Protein AF-A0A3M9XJ03-F1 (afdb_monomer_lite)

Sequence (150 aa):
MRLYFPRIFRISRKAVKRAREDNAPAPQRTTYTLDPSAMTAIRADVFDEIDHLDRNASHSLILRHHWSRSLASSYLEGVEDVMDACNSTELFEVDDSVFTLTERPTRANWPAPMIVYVAEIYDAQNAIGAEHFEVVVGPDGQPEPRELLG

Organism: NCBI:txid369798

Structure (mmCIF, N/CA/C/O backbone):
data_AF-A0A3M9XJ03-F1
#
_entry.id   AF-A0A3M9XJ03-F1
#
loop_
_atom_site.group_PDB
_atom_site.id
_atom_site.type_symbol
_atom_site.label_atom_id
_atom_site.label_alt_id
_atom_site.label_comp_id
_atom_site.la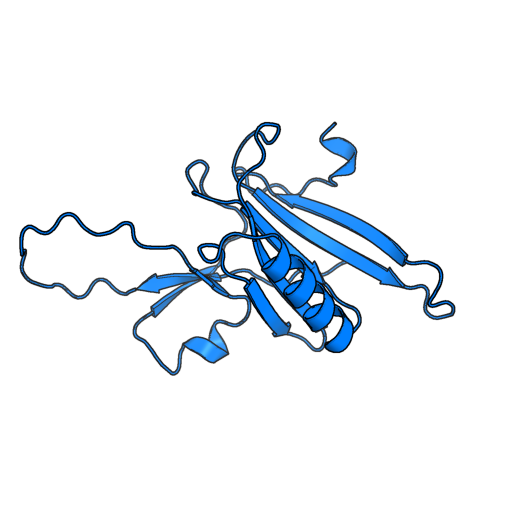bel_asym_id
_atom_site.label_entity_id
_atom_site.label_seq_id
_atom_site.pdbx_PDB_ins_code
_atom_site.Cartn_x
_atom_site.Cartn_y
_atom_site.Cartn_z
_atom_site.occupancy
_atom_site.B_iso_or_equiv
_atom_site.auth_seq_id
_atom_site.auth_comp_id
_atom_site.auth_asym_id
_atom_site.auth_atom_id
_atom_site.pdbx_PDB_model_num
ATOM 1 N N . MET A 1 1 ? -6.695 -11.509 16.890 1.00 48.22 1 MET A N 1
ATOM 2 C CA . MET A 1 1 ? -7.118 -11.100 15.534 1.00 48.22 1 MET A CA 1
ATOM 3 C C . MET A 1 1 ? -5.932 -11.272 14.592 1.00 48.22 1 MET A C 1
ATOM 5 O O . MET A 1 1 ? -4.819 -11.043 15.045 1.00 48.22 1 MET A O 1
ATOM 9 N N . ARG A 1 2 ? -6.116 -11.738 13.351 1.00 54.34 2 ARG A N 1
ATOM 10 C CA . ARG A 1 2 ? -5.033 -11.762 12.350 1.00 54.34 2 ARG A CA 1
ATOM 11 C C . ARG A 1 2 ? -5.233 -10.561 11.434 1.00 54.34 2 ARG A C 1
ATOM 13 O O . ARG A 1 2 ? -6.272 -10.479 10.792 1.00 54.34 2 ARG A O 1
ATOM 20 N N . LEU A 1 3 ? -4.277 -9.640 11.429 1.00 65.19 3 LEU A N 1
ATOM 21 C CA . LEU A 1 3 ? -4.221 -8.566 10.442 1.00 65.19 3 LEU A CA 1
ATOM 22 C C . LEU A 1 3 ? -3.967 -9.188 9.071 1.00 65.19 3 LEU A C 1
ATOM 24 O O . LEU A 1 3 ? -3.023 -9.961 8.910 1.00 65.19 3 LEU A O 1
ATOM 28 N N . TYR A 1 4 ? -4.844 -8.891 8.119 1.00 74.50 4 TYR A N 1
ATOM 29 C CA . TYR A 1 4 ? -4.690 -9.288 6.729 1.00 74.50 4 TYR A CA 1
ATOM 30 C C . TYR A 1 4 ? -4.344 -8.048 5.915 1.00 74.50 4 TYR A C 1
ATOM 32 O O . TYR A 1 4 ? -5.047 -7.041 5.988 1.00 74.50 4 TYR A O 1
ATOM 40 N N . PHE A 1 5 ? -3.259 -8.133 5.153 1.00 83.25 5 PHE A N 1
ATOM 41 C CA . PHE A 1 5 ? -2.903 -7.127 4.166 1.00 83.25 5 PHE A CA 1
ATOM 42 C C . PHE A 1 5 ? -3.086 -7.729 2.774 1.00 83.25 5 PHE A C 1
ATOM 44 O O . PHE A 1 5 ? -2.678 -8.877 2.561 1.00 83.25 5 PHE A O 1
ATOM 51 N N . PRO A 1 6 ? -3.725 -7.002 1.842 1.00 90.25 6 PRO A N 1
ATOM 52 C CA . PRO A 1 6 ? -3.963 -7.515 0.509 1.00 90.25 6 PRO A CA 1
ATOM 53 C C . PRO A 1 6 ? -2.644 -7.622 -0.254 1.00 90.25 6 PRO A C 1
ATOM 55 O O . PRO A 1 6 ? -1.647 -6.968 0.061 1.00 90.25 6 PRO A O 1
ATOM 58 N N . ARG A 1 7 ? -2.662 -8.461 -1.287 1.00 92.00 7 ARG A N 1
ATOM 59 C CA . ARG A 1 7 ? -1.533 -8.625 -2.201 1.00 92.00 7 ARG A CA 1
ATOM 60 C C . ARG A 1 7 ? -1.317 -7.340 -2.991 1.00 92.00 7 ARG A C 1
ATOM 62 O O . ARG A 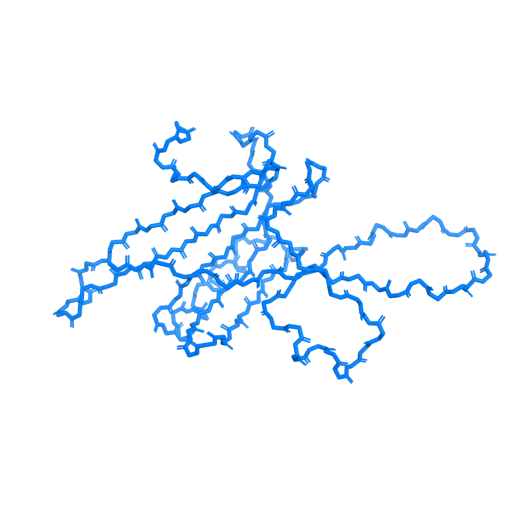1 7 ? -2.280 -6.700 -3.411 1.00 92.00 7 ARG A O 1
ATOM 69 N N . ILE A 1 8 ? -0.055 -6.995 -3.221 1.00 93.94 8 ILE A N 1
ATOM 70 C CA . ILE A 1 8 ? 0.329 -5.855 -4.051 1.00 93.94 8 ILE A CA 1
ATOM 71 C C . ILE A 1 8 ? 0.803 -6.392 -5.396 1.00 93.94 8 ILE A C 1
ATOM 73 O O . ILE A 1 8 ? 1.572 -7.349 -5.464 1.00 93.94 8 ILE A O 1
ATOM 77 N N . PHE A 1 9 ? 0.367 -5.752 -6.473 1.00 92.56 9 PHE A N 1
ATOM 78 C CA . PHE A 1 9 ? 0.766 -6.095 -7.827 1.00 92.56 9 PHE A CA 1
ATOM 79 C C . PHE A 1 9 ? 1.509 -4.931 -8.457 1.00 92.56 9 PHE A C 1
ATOM 81 O O . PHE A 1 9 ? 1.005 -3.810 -8.513 1.00 92.56 9 PHE A O 1
ATOM 88 N N . ARG A 1 10 ? 2.699 -5.204 -8.983 1.00 91.12 10 ARG A N 1
ATOM 89 C CA . ARG A 1 10 ? 3.431 -4.283 -9.844 1.00 91.12 10 ARG A CA 1
ATOM 90 C C . ARG A 1 10 ? 2.886 -4.372 -11.263 1.00 91.12 10 ARG A C 1
ATOM 92 O O . ARG A 1 10 ? 2.789 -5.457 -11.835 1.00 91.12 10 ARG A O 1
ATOM 99 N N . ILE A 1 11 ? 2.605 -3.219 -11.852 1.00 87.06 11 ILE A N 1
ATOM 100 C CA . ILE A 1 11 ? 2.085 -3.089 -13.209 1.00 87.06 11 ILE A CA 1
ATOM 101 C C . ILE A 1 11 ? 3.245 -2.788 -14.152 1.00 87.06 11 ILE A C 1
ATOM 103 O O . ILE A 1 11 ? 3.948 -1.787 -14.004 1.00 87.06 11 ILE A O 1
ATOM 107 N N . SER A 1 12 ? 3.415 -3.641 -15.155 1.00 81.06 12 SER A N 1
ATOM 108 C CA . SER A 1 12 ? 4.408 -3.478 -16.216 1.00 81.06 12 SER A CA 1
ATOM 109 C C . SER A 1 12 ? 3.724 -3.525 -17.577 1.00 81.06 12 SER A C 1
ATOM 111 O O . SER A 1 12 ? 2.843 -4.347 -17.809 1.00 81.06 12 SER A O 1
ATOM 113 N N . ARG A 1 13 ? 4.135 -2.692 -18.537 1.00 72.38 13 ARG A N 1
ATOM 114 C CA . ARG A 1 13 ? 3.608 -2.805 -19.909 1.00 72.38 13 ARG A CA 1
ATOM 115 C C . ARG A 1 13 ? 4.243 -3.996 -20.619 1.00 72.38 13 ARG A C 1
ATOM 117 O O . ARG A 1 13 ? 5.466 -4.143 -20.580 1.00 72.38 13 ARG A O 1
ATOM 124 N N . LYS A 1 14 ? 3.463 -4.788 -21.370 1.00 66.25 14 LYS A N 1
ATOM 125 C CA . LYS A 1 14 ? 4.060 -5.737 -22.324 1.00 66.25 14 LYS A CA 1
ATOM 126 C C . LYS A 1 14 ? 4.928 -4.967 -23.313 1.00 66.25 14 LYS A C 1
ATOM 128 O O . LYS A 1 14 ? 4.452 -4.062 -24.000 1.00 66.25 14 LYS A O 1
ATOM 133 N N . ALA A 1 15 ? 6.197 -5.356 -23.413 1.00 57.72 15 ALA A N 1
ATOM 134 C CA . ALA A 1 15 ? 7.090 -4.844 -24.437 1.00 57.72 15 ALA A CA 1
ATOM 135 C C . ALA A 1 15 ? 6.542 -5.235 -25.817 1.00 57.72 15 ALA A C 1
ATOM 137 O O . ALA A 1 15 ? 6.703 -6.363 -26.285 1.00 57.72 15 ALA A O 1
ATOM 138 N N . VAL A 1 16 ? 5.876 -4.297 -26.487 1.00 55.31 16 VAL A N 1
ATOM 139 C CA . VAL A 1 16 ? 5.621 -4.418 -27.919 1.00 55.31 16 VAL A CA 1
ATOM 140 C C . VAL A 1 16 ? 6.980 -4.252 -28.590 1.00 55.31 16 VAL A C 1
ATOM 142 O O . VAL A 1 16 ? 7.640 -3.239 -28.363 1.00 55.31 16 VAL A O 1
ATOM 145 N N . LYS A 1 17 ? 7.418 -5.231 -29.395 1.00 48.44 17 LYS A N 1
ATOM 146 C CA . LYS A 1 17 ? 8.587 -5.086 -30.280 1.00 48.44 17 LYS A CA 1
ATOM 147 C C . LYS A 1 17 ? 8.339 -3.899 -31.221 1.00 48.44 17 LYS A C 1
ATOM 149 O O . LYS A 1 17 ? 7.825 -4.076 -32.321 1.00 48.44 17 LYS A O 1
ATOM 154 N N . ARG A 1 18 ? 8.659 -2.682 -30.791 1.00 51.47 18 ARG A N 1
ATOM 155 C CA . ARG A 1 18 ? 8.785 -1.527 -31.676 1.00 51.47 18 ARG A CA 1
ATOM 156 C C . ARG A 1 18 ? 10.216 -1.501 -32.191 1.00 51.47 18 ARG A C 1
ATOM 158 O O . ARG A 1 18 ? 11.159 -1.727 -31.433 1.00 51.47 18 ARG A O 1
ATOM 165 N N . ALA A 1 19 ? 10.349 -1.293 -33.498 1.00 49.66 19 ALA A N 1
ATOM 166 C CA . ALA A 1 19 ? 11.632 -1.039 -34.131 1.00 49.66 19 ALA A CA 1
ATOM 167 C C . ALA A 1 19 ? 12.323 0.132 -33.414 1.00 49.66 19 ALA A C 1
ATOM 169 O O . ALA A 1 19 ? 11.658 1.091 -33.025 1.00 49.66 19 ALA A O 1
ATOM 170 N N . ARG A 1 20 ? 13.636 -0.008 -33.191 1.00 50.41 20 ARG A N 1
ATOM 171 C CA . ARG A 1 20 ? 14.491 0.986 -32.533 1.00 50.41 20 ARG A CA 1
ATOM 172 C C . ARG A 1 20 ? 14.304 2.360 -33.179 1.00 50.41 20 ARG A C 1
ATOM 174 O O . ARG A 1 20 ? 14.700 2.545 -34.323 1.00 50.41 20 ARG A O 1
ATOM 181 N N . GLU A 1 21 ? 13.796 3.309 -32.407 1.00 47.69 21 GLU A N 1
ATOM 182 C CA . GLU A 1 21 ? 14.133 4.721 -32.560 1.00 47.69 21 GLU A CA 1
ATOM 183 C C . GLU A 1 21 ? 14.905 5.135 -31.304 1.00 47.69 21 GLU A C 1
ATOM 185 O O . GLU A 1 21 ? 14.480 4.829 -30.187 1.00 47.69 21 GLU A O 1
ATOM 190 N N . ASP A 1 22 ? 16.064 5.765 -31.516 1.00 48.53 22 ASP A N 1
ATOM 191 C CA . ASP A 1 22 ? 17.039 6.235 -30.520 1.00 48.53 22 ASP A CA 1
ATOM 192 C C . ASP A 1 22 ? 16.487 7.389 -29.665 1.00 48.53 22 ASP A C 1
ATOM 194 O O . ASP A 1 22 ? 17.002 8.504 -29.662 1.00 48.53 22 ASP A O 1
ATOM 198 N N . ASN A 1 23 ? 15.431 7.131 -28.902 1.00 49.75 23 ASN A N 1
ATOM 199 C CA . ASN A 1 23 ? 15.080 7.963 -27.763 1.00 49.75 23 ASN A CA 1
ATOM 200 C C . ASN A 1 23 ? 15.429 7.178 -26.505 1.00 49.75 23 ASN A C 1
ATOM 202 O O . ASN A 1 23 ? 14.921 6.072 -26.302 1.00 49.75 23 ASN A O 1
ATOM 206 N N . ALA A 1 24 ? 16.315 7.738 -25.675 1.00 51.00 24 ALA A N 1
ATOM 207 C CA . ALA A 1 24 ? 16.579 7.210 -24.343 1.00 51.00 24 ALA A CA 1
ATOM 208 C C . ALA A 1 24 ? 15.221 6.933 -23.673 1.00 51.00 24 ALA A C 1
ATOM 210 O O . ALA A 1 24 ? 14.384 7.842 -23.637 1.00 51.00 24 ALA A O 1
ATOM 211 N N . PRO A 1 25 ? 14.940 5.692 -23.232 1.00 47.69 25 PRO A N 1
ATOM 212 C CA . PRO A 1 25 ? 13.640 5.380 -22.669 1.00 47.69 25 PRO A CA 1
ATOM 213 C C . PRO A 1 25 ? 13.430 6.301 -21.472 1.00 47.69 25 PRO A C 1
ATOM 215 O O . PRO A 1 25 ? 14.223 6.283 -20.530 1.00 47.69 25 PRO A O 1
ATOM 218 N N . ALA A 1 26 ? 12.388 7.137 -21.533 1.00 50.84 26 ALA A N 1
ATOM 219 C CA . ALA A 1 26 ? 11.953 7.898 -20.372 1.00 50.84 26 ALA A CA 1
ATOM 220 C C . ALA A 1 26 ? 11.825 6.916 -19.195 1.00 50.84 26 ALA A C 1
ATOM 222 O O . ALA A 1 26 ? 11.349 5.795 -19.423 1.00 50.84 26 ALA A O 1
ATOM 223 N N . PRO A 1 27 ? 12.273 7.284 -17.980 1.00 51.88 27 PRO A N 1
ATOM 224 C CA . PRO A 1 27 ? 12.212 6.388 -16.834 1.00 51.88 27 PRO A CA 1
ATOM 225 C C . PRO A 1 27 ? 10.779 5.876 -16.710 1.00 51.88 27 PRO A C 1
ATOM 227 O O . PRO A 1 27 ? 9.839 6.655 -16.541 1.00 51.88 27 PRO A O 1
ATOM 230 N N . GLN A 1 28 ? 10.599 4.569 -16.912 1.00 57.69 28 GLN A N 1
ATOM 231 C CA . GLN A 1 28 ? 9.285 3.957 -16.814 1.00 57.69 28 GLN A CA 1
ATOM 232 C C . GLN A 1 28 ? 8.880 4.051 -15.353 1.00 57.69 28 GLN A C 1
ATOM 234 O O . GLN A 1 28 ? 9.490 3.425 -14.490 1.00 57.69 28 GLN A O 1
ATOM 239 N N . ARG A 1 29 ? 7.888 4.894 -15.073 1.00 67.38 29 ARG A N 1
ATOM 240 C CA . ARG A 1 29 ? 7.305 4.983 -13.745 1.00 67.38 29 ARG A CA 1
ATOM 241 C C . ARG A 1 29 ? 6.640 3.644 -13.441 1.00 67.38 29 ARG A C 1
ATOM 243 O O . ARG A 1 29 ? 5.694 3.264 -14.128 1.00 67.38 29 ARG A O 1
ATOM 250 N N . THR A 1 30 ? 7.168 2.933 -12.451 1.00 75.69 30 THR A N 1
ATOM 251 C CA . THR A 1 30 ? 6.526 1.742 -11.895 1.00 75.69 30 THR A CA 1
ATOM 252 C C . THR A 1 30 ? 5.206 2.160 -11.261 1.00 75.69 30 THR A C 1
ATOM 254 O O . THR A 1 30 ? 5.152 3.192 -10.602 1.00 75.69 30 THR A O 1
ATOM 257 N N . THR A 1 31 ? 4.143 1.399 -11.495 1.00 86.38 31 THR A N 1
ATOM 258 C CA . THR A 1 31 ? 2.826 1.628 -10.885 1.00 86.38 31 THR A CA 1
ATOM 259 C C . THR A 1 31 ? 2.409 0.361 -10.154 1.00 86.38 31 THR A C 1
ATOM 261 O O . TH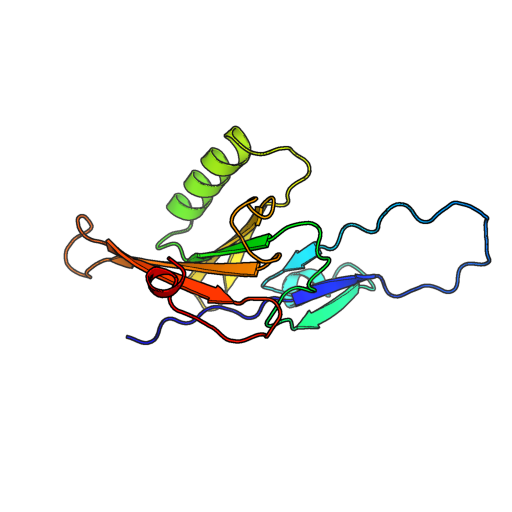R A 1 31 ? 2.806 -0.736 -10.555 1.00 86.38 31 THR A O 1
ATOM 264 N N . TYR A 1 32 ? 1.624 0.504 -9.093 1.00 90.19 32 TYR A N 1
ATOM 265 C CA . TYR A 1 32 ? 1.185 -0.604 -8.252 1.00 90.19 32 TYR A CA 1
ATOM 266 C C . TYR A 1 32 ? -0.331 -0.581 -8.098 1.00 90.19 32 TYR A C 1
ATOM 268 O O . TYR A 1 32 ? -0.937 0.483 -8.150 1.00 90.19 32 TYR A O 1
ATOM 276 N N . THR A 1 33 ? -0.932 -1.749 -7.901 1.00 90.88 33 THR A N 1
ATOM 277 C CA . THR A 1 33 ? -2.366 -1.906 -7.637 1.00 90.88 33 THR A CA 1
ATOM 278 C C . THR A 1 33 ? -2.601 -3.010 -6.613 1.00 90.88 33 THR A C 1
ATOM 280 O O . THR A 1 33 ? -1.785 -3.923 -6.481 1.00 90.88 33 THR A O 1
ATOM 283 N N . LEU A 1 34 ? -3.722 -2.931 -5.899 1.00 92.31 34 LEU A N 1
ATOM 284 C CA . LEU A 1 34 ? -4.236 -4.019 -5.061 1.00 92.31 34 LEU A CA 1
ATOM 285 C C . LEU A 1 34 ? -5.322 -4.834 -5.777 1.00 92.31 34 LEU A C 1
ATOM 287 O O . LEU A 1 34 ? -5.634 -5.944 -5.356 1.00 92.31 34 LEU A O 1
ATOM 291 N N . ASP A 1 35 ? -5.880 -4.299 -6.866 1.00 88.12 35 ASP A N 1
ATOM 292 C CA . ASP A 1 35 ? -6.913 -4.945 -7.670 1.00 88.12 35 ASP A CA 1
ATOM 293 C C . ASP A 1 35 ? -6.486 -5.006 -9.149 1.00 88.12 35 ASP A C 1
ATOM 295 O O . ASP A 1 35 ? -6.755 -4.092 -9.939 1.00 88.12 35 ASP A O 1
ATOM 299 N N . PRO A 1 36 ? -5.807 -6.090 -9.566 1.00 82.69 36 PRO A N 1
ATOM 300 C CA . PRO A 1 36 ? -5.450 -6.281 -10.966 1.00 82.69 36 PRO A CA 1
ATOM 301 C C . PRO A 1 36 ? -6.688 -6.536 -11.842 1.00 82.69 36 PRO A C 1
ATOM 303 O O . PRO A 1 36 ? -6.663 -6.247 -13.042 1.00 82.69 36 PRO A O 1
ATOM 306 N N . SER A 1 37 ? -7.792 -7.035 -11.272 1.00 77.62 37 SER A N 1
ATOM 307 C CA . SER A 1 37 ? -9.006 -7.384 -12.019 1.00 77.62 37 SER A CA 1
ATOM 308 C C . SER A 1 37 ? -9.655 -6.141 -12.619 1.00 77.62 37 SER A C 1
ATOM 310 O O . SER A 1 37 ? -10.011 -6.157 -13.799 1.00 77.62 37 SER A O 1
ATOM 312 N N . ALA A 1 38 ? -9.698 -5.035 -11.868 1.00 66.06 38 ALA A N 1
ATOM 313 C CA . ALA A 1 38 ? -10.154 -3.737 -12.367 1.00 66.06 38 ALA A CA 1
ATOM 314 C C . ALA A 1 38 ? -9.345 -3.227 -13.579 1.00 66.06 38 ALA A C 1
ATOM 316 O O . ALA A 1 38 ? -9.873 -2.501 -14.423 1.00 66.06 38 ALA A O 1
ATOM 317 N N . MET A 1 39 ? -8.074 -3.626 -13.707 1.00 65.31 39 MET A N 1
ATOM 318 C CA . MET A 1 39 ? -7.154 -3.106 -14.728 1.00 65.31 39 MET A CA 1
ATOM 319 C C . MET A 1 39 ? -6.989 -4.011 -15.957 1.00 65.31 39 MET A C 1
ATOM 321 O O . MET A 1 39 ? -6.669 -3.522 -17.046 1.00 65.31 39 MET A O 1
ATOM 325 N N . THR A 1 40 ? -7.254 -5.315 -15.827 1.00 59.50 40 THR A N 1
ATOM 326 C CA . THR A 1 40 ? -7.145 -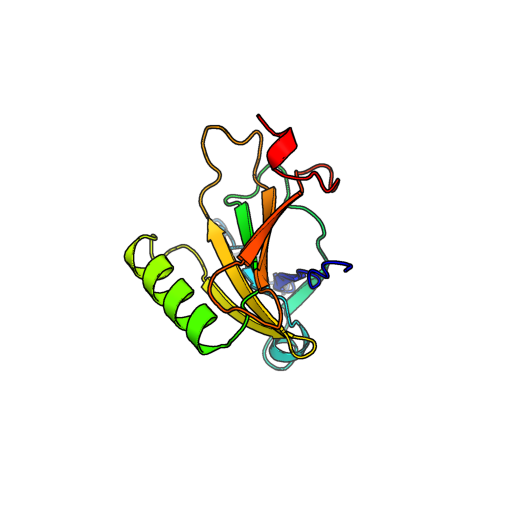6.287 -16.936 1.00 59.50 40 THR A CA 1
ATOM 327 C C . THR A 1 40 ? -8.042 -5.976 -18.142 1.00 59.50 40 THR A C 1
ATOM 329 O O . THR A 1 40 ? -7.746 -6.420 -19.251 1.00 59.50 40 THR A O 1
ATOM 332 N N . ALA A 1 41 ? -9.098 -5.176 -17.972 1.00 54.41 41 ALA A N 1
ATOM 333 C CA . ALA A 1 41 ? -10.032 -4.844 -19.048 1.00 54.41 41 ALA A CA 1
ATOM 334 C C . ALA A 1 41 ? -9.511 -3.788 -20.049 1.00 54.41 41 ALA A C 1
ATOM 336 O O . ALA A 1 41 ? -10.083 -3.651 -21.130 1.00 54.41 41 ALA A O 1
ATOM 337 N N . ILE A 1 42 ? -8.460 -3.023 -19.714 1.00 54.66 42 ILE A N 1
ATOM 338 C CA . ILE A 1 42 ? -8.174 -1.748 -20.404 1.00 54.66 42 ILE A CA 1
ATOM 339 C C . ILE A 1 42 ? -6.839 -1.754 -21.174 1.00 54.66 42 ILE A C 1
ATOM 341 O O . ILE A 1 42 ? -6.707 -1.029 -22.165 1.00 54.66 42 ILE A O 1
ATOM 345 N N . ARG A 1 43 ? -5.831 -2.550 -20.780 1.00 58.50 43 ARG A N 1
ATOM 346 C CA . ARG A 1 43 ? -4.476 -2.481 -21.371 1.00 58.50 43 ARG A CA 1
ATOM 347 C C . ARG A 1 43 ? -3.757 -3.829 -21.423 1.00 58.50 43 ARG A C 1
ATOM 349 O O . ARG A 1 43 ? -4.020 -4.725 -20.634 1.00 58.50 43 ARG A O 1
ATOM 356 N N . ALA A 1 44 ? -2.797 -3.946 -22.347 1.00 66.38 44 ALA A N 1
ATOM 357 C CA . ALA A 1 44 ? -1.843 -5.060 -22.433 1.00 66.38 44 ALA A CA 1
ATOM 358 C C . ALA A 1 44 ? -0.784 -4.998 -21.311 1.00 66.38 44 ALA A C 1
ATOM 360 O O . ALA A 1 44 ? 0.420 -5.087 -21.569 1.00 66.38 44 ALA A O 1
ATOM 361 N N . ASP A 1 45 ? -1.244 -4.799 -20.082 1.00 76.50 45 ASP A N 1
ATOM 362 C CA . ASP A 1 45 ? -0.414 -4.729 -18.891 1.00 76.50 45 ASP A CA 1
ATOM 363 C C . ASP A 1 45 ? -0.186 -6.146 -18.332 1.00 76.50 45 ASP A C 1
ATOM 365 O O . ASP A 1 45 ? -0.964 -7.078 -18.557 1.00 76.50 45 ASP A O 1
ATOM 369 N N . VAL A 1 46 ? 0.955 -6.323 -17.678 1.00 80.88 46 VAL A N 1
ATOM 370 C CA . VAL A 1 46 ? 1.360 -7.508 -16.923 1.00 80.88 46 VAL A CA 1
ATOM 371 C C . VAL A 1 46 ? 1.351 -7.115 -15.458 1.00 80.88 46 VAL A C 1
ATOM 373 O O . VAL A 1 46 ? 1.869 -6.057 -15.101 1.00 80.88 46 VAL A O 1
ATOM 376 N N . PHE A 1 47 ? 0.766 -7.976 -14.636 1.00 86.69 47 PHE A N 1
ATOM 377 C CA . PHE A 1 47 ? 0.672 -7.797 -13.198 1.00 86.69 47 PHE A CA 1
ATOM 378 C C . PHE A 1 47 ? 1.558 -8.847 -12.537 1.00 86.69 47 PHE A C 1
ATOM 380 O O . PHE A 1 47 ? 1.273 -10.041 -12.640 1.00 86.69 47 PHE A O 1
ATOM 387 N N . ASP A 1 48 ? 2.630 -8.397 -11.894 1.00 89.94 48 ASP A N 1
ATOM 388 C CA . ASP A 1 48 ? 3.499 -9.251 -11.088 1.00 89.94 48 ASP A CA 1
ATOM 389 C C . ASP A 1 48 ? 3.115 -9.059 -9.619 1.00 89.94 48 ASP A C 1
ATOM 391 O O . ASP A 1 48 ? 3.193 -7.939 -9.116 1.00 89.94 48 ASP A O 1
ATOM 395 N N . GLU A 1 49 ? 2.699 -10.121 -8.927 1.00 92.81 49 GLU A N 1
ATOM 396 C CA . GLU A 1 49 ? 2.540 -10.072 -7.467 1.00 92.81 49 GLU A CA 1
ATOM 397 C C . GLU A 1 49 ? 3.910 -9.814 -6.824 1.00 92.81 49 GLU A C 1
ATOM 399 O O . GLU A 1 49 ? 4.901 -10.448 -7.199 1.00 92.81 49 GLU A O 1
ATOM 404 N N . ILE A 1 50 ? 3.968 -8.871 -5.885 1.00 93.94 50 ILE A N 1
ATOM 405 C CA . ILE A 1 50 ? 5.176 -8.535 -5.135 1.00 93.94 50 ILE A CA 1
ATOM 406 C C . ILE A 1 50 ? 4.910 -8.632 -3.636 1.00 93.94 50 ILE A C 1
ATOM 408 O O . ILE A 1 50 ? 3.851 -8.248 -3.142 1.00 93.94 50 ILE A O 1
ATOM 412 N N . ASP A 1 51 ? 5.910 -9.105 -2.910 1.00 92.06 51 ASP A N 1
ATOM 413 C CA . ASP A 1 51 ? 5.961 -9.120 -1.448 1.00 92.06 51 ASP A CA 1
ATOM 414 C C . ASP A 1 51 ? 7.014 -8.138 -0.899 1.00 92.06 51 ASP A C 1
ATOM 416 O O . ASP A 1 51 ? 6.934 -7.754 0.264 1.00 92.06 51 ASP A O 1
ATOM 420 N N . HIS A 1 52 ? 7.941 -7.659 -1.736 1.00 93.31 52 HIS A N 1
ATOM 421 C CA . HIS A 1 52 ? 8.941 -6.640 -1.408 1.00 93.31 52 HIS A CA 1
ATOM 422 C C . HIS A 1 52 ? 9.252 -5.716 -2.591 1.00 93.31 52 HIS A C 1
ATOM 424 O O . HIS A 1 52 ? 8.895 -5.976 -3.743 1.00 93.31 52 HIS A O 1
ATOM 430 N N . LEU A 1 53 ? 9.947 -4.615 -2.294 1.00 92.94 53 LEU A N 1
ATOM 431 C CA . LEU A 1 53 ? 10.494 -3.708 -3.299 1.00 92.94 53 LEU A CA 1
ATOM 432 C C . LEU A 1 53 ? 11.941 -4.074 -3.635 1.00 92.94 53 LEU A C 1
ATOM 434 O O . LEU A 1 53 ? 12.706 -4.508 -2.774 1.00 92.94 53 LEU A O 1
ATOM 438 N N . ASP A 1 54 ? 12.334 -3.824 -4.886 1.00 89.31 54 ASP A N 1
ATOM 439 C CA . ASP A 1 54 ? 13.744 -3.865 -5.275 1.00 89.31 54 ASP A CA 1
ATOM 440 C C . ASP A 1 54 ? 14.543 -2.852 -4.439 1.00 89.31 54 ASP A C 1
ATOM 442 O O . ASP A 1 54 ? 14.078 -1.740 -4.170 1.00 89.31 54 ASP A O 1
ATOM 446 N N . ARG A 1 55 ? 15.780 -3.204 -4.077 1.00 87.81 55 ARG A N 1
ATOM 447 C CA . ARG A 1 55 ? 16.681 -2.325 -3.315 1.00 87.81 55 ARG A CA 1
ATOM 448 C C . ARG A 1 55 ? 16.906 -0.964 -3.996 1.00 87.81 55 ARG A C 1
ATOM 450 O O . ARG A 1 55 ? 17.219 0.007 -3.314 1.00 87.81 55 ARG A O 1
ATOM 457 N N . ASN A 1 56 ? 16.748 -0.893 -5.315 1.00 86.94 56 ASN A N 1
ATOM 458 C CA . ASN A 1 56 ? 16.919 0.308 -6.130 1.00 86.94 56 ASN A CA 1
ATOM 459 C C . ASN A 1 56 ? 15.589 0.975 -6.517 1.00 86.94 56 ASN A C 1
ATOM 461 O O . ASN A 1 56 ? 15.579 1.832 -7.404 1.00 86.94 56 ASN A O 1
ATOM 465 N N . ALA A 1 57 ? 14.463 0.585 -5.909 1.00 87.06 57 ALA A N 1
ATOM 466 C CA . ALA A 1 57 ? 13.196 1.271 -6.129 1.00 87.06 57 ALA A CA 1
ATOM 467 C C . ALA A 1 57 ? 13.321 2.767 -5.779 1.00 87.06 57 ALA A C 1
ATOM 469 O O . ALA A 1 57 ? 14.025 3.163 -4.850 1.00 87.06 57 ALA A O 1
ATOM 470 N N . SER A 1 58 ? 12.643 3.625 -6.538 1.00 84.44 58 SER A N 1
ATOM 471 C CA . SER A 1 58 ? 12.744 5.081 -6.362 1.00 84.44 58 SER A CA 1
ATOM 472 C C . SER A 1 58 ? 11.955 5.610 -5.162 1.00 84.44 58 SER A C 1
ATOM 474 O O . SER A 1 58 ? 12.165 6.744 -4.736 1.00 84.44 58 SER A O 1
ATOM 476 N N . HIS A 1 59 ? 11.054 4.801 -4.614 1.00 89.19 59 HIS A N 1
ATOM 477 C CA . HIS A 1 59 ? 10.173 5.148 -3.511 1.00 89.19 59 HIS A CA 1
ATOM 478 C C . HIS A 1 59 ? 9.827 3.900 -2.700 1.00 89.19 59 HIS A C 1
ATOM 480 O O . HIS A 1 59 ? 9.971 2.771 -3.166 1.00 89.19 59 HIS A O 1
ATOM 486 N N . SER A 1 60 ? 9.344 4.133 -1.490 1.00 92.56 60 SER A N 1
ATOM 487 C CA . SER A 1 60 ? 8.697 3.146 -0.635 1.00 92.56 60 SER A CA 1
ATOM 488 C C . SER A 1 60 ? 7.182 3.174 -0.839 1.00 92.56 60 SER A C 1
ATOM 490 O O . SER A 1 60 ? 6.641 4.153 -1.359 1.00 92.56 60 SER A O 1
ATOM 492 N N . LEU A 1 61 ? 6.492 2.127 -0.398 1.00 94.25 61 LEU A N 1
ATOM 493 C CA . LEU A 1 61 ? 5.033 2.041 -0.451 1.00 94.25 61 LEU A CA 1
ATOM 494 C C . LEU A 1 61 ? 4.455 2.060 0.960 1.00 94.25 61 LEU A C 1
ATOM 496 O O . LEU A 1 61 ? 4.977 1.394 1.850 1.00 94.25 61 LEU A O 1
ATOM 500 N N . ILE A 1 62 ? 3.360 2.788 1.155 1.00 93.56 62 ILE A N 1
ATOM 501 C CA . ILE A 1 62 ? 2.539 2.691 2.363 1.00 93.56 62 ILE A CA 1
ATOM 502 C C . ILE A 1 62 ? 1.182 2.128 1.967 1.00 93.56 62 ILE A C 1
ATOM 504 O O . ILE A 1 62 ? 0.439 2.774 1.224 1.00 93.56 62 ILE A O 1
ATOM 508 N N . LEU A 1 63 ? 0.866 0.950 2.496 1.00 94.69 63 LEU A N 1
ATOM 509 C CA . LEU A 1 63 ? -0.443 0.326 2.412 1.00 94.69 63 LEU A CA 1
ATOM 510 C C . LEU A 1 63 ? -1.159 0.490 3.750 1.00 94.69 63 LEU A C 1
ATOM 512 O O . LEU A 1 63 ? -0.773 -0.117 4.747 1.00 94.69 63 LEU A O 1
ATOM 516 N N . ARG A 1 64 ? -2.205 1.311 3.778 1.00 93.12 64 ARG A N 1
ATOM 517 C CA . ARG A 1 64 ? -2.956 1.608 5.001 1.00 93.12 64 ARG A CA 1
ATOM 518 C C . ARG A 1 64 ? -4.375 1.069 4.913 1.00 93.12 64 ARG A C 1
ATOM 520 O O . ARG A 1 64 ? -5.080 1.390 3.963 1.00 93.12 64 ARG A O 1
ATOM 527 N N . HIS A 1 65 ? -4.782 0.294 5.912 1.00 91.94 65 HIS A N 1
ATOM 528 C CA . HIS A 1 65 ? -6.170 -0.099 6.136 1.00 91.94 65 HIS A CA 1
ATOM 529 C C . HIS A 1 65 ? -6.956 1.045 6.780 1.00 91.94 65 HIS A C 1
ATOM 531 O O . HIS A 1 65 ? -6.454 1.723 7.680 1.00 91.94 65 HIS A O 1
ATOM 537 N N . HIS A 1 66 ? -8.204 1.216 6.358 1.00 89.19 66 HIS A N 1
ATOM 538 C CA . HIS A 1 66 ? -9.121 2.228 6.862 1.00 89.19 66 HIS A CA 1
ATOM 539 C C . HIS A 1 66 ? -10.442 1.596 7.268 1.00 89.19 66 HIS A C 1
ATOM 541 O O . HIS A 1 66 ? -10.988 0.749 6.571 1.00 89.19 66 HIS A O 1
ATOM 547 N N . TRP A 1 67 ? -11.002 2.079 8.375 1.00 85.38 67 TRP A N 1
ATOM 548 C CA . TRP A 1 67 ? -12.305 1.625 8.862 1.00 85.38 67 TRP A CA 1
ATOM 549 C C . TRP A 1 67 ? -13.458 1.953 7.904 1.00 85.38 67 TRP A C 1
ATOM 551 O O . TRP A 1 67 ? -14.461 1.248 7.850 1.00 85.38 67 TRP A O 1
ATOM 561 N N . SER A 1 68 ? -13.346 3.055 7.161 1.00 88.31 68 SER A N 1
ATOM 562 C CA . SER A 1 68 ? -14.368 3.460 6.202 1.00 88.31 68 SER A CA 1
ATOM 563 C C . SER A 1 68 ? -13.767 4.197 5.019 1.00 88.31 68 SER A C 1
ATOM 565 O O . SER A 1 68 ? -12.711 4.826 5.123 1.00 88.31 68 SER A O 1
ATOM 567 N N . ARG A 1 69 ? -14.513 4.203 3.913 1.00 91.94 69 ARG A N 1
ATOM 568 C CA . ARG A 1 69 ? -14.188 4.989 2.723 1.00 91.94 69 ARG A CA 1
ATOM 569 C C . ARG A 1 69 ? -14.017 6.476 3.026 1.00 91.94 69 ARG A C 1
ATOM 571 O O . ARG A 1 69 ? -13.112 7.094 2.489 1.00 91.94 69 ARG A O 1
ATOM 578 N N . SER A 1 70 ? -14.844 7.039 3.911 1.00 92.31 70 SER A N 1
ATOM 579 C CA . SER A 1 70 ? -14.742 8.456 4.277 1.00 92.31 70 SER A CA 1
ATOM 580 C C . SER A 1 70 ? -13.397 8.782 4.925 1.00 92.31 70 SER A C 1
ATOM 582 O O . SER A 1 70 ? -12.791 9.788 4.576 1.00 92.31 70 SER A O 1
ATOM 584 N N . LEU A 1 71 ? -12.915 7.930 5.837 1.00 90.12 71 LEU A N 1
ATOM 585 C CA . LEU A 1 71 ? -11.611 8.124 6.481 1.00 90.12 71 LEU A CA 1
ATOM 586 C C . LEU A 1 71 ? -10.459 7.937 5.491 1.00 90.12 71 LEU A C 1
ATOM 588 O O . LEU A 1 71 ? -9.512 8.719 5.511 1.00 90.12 71 LEU A O 1
ATOM 592 N N . ALA A 1 72 ? -10.572 6.956 4.592 1.00 92.38 72 ALA A N 1
ATOM 593 C CA . ALA A 1 72 ? -9.602 6.754 3.522 1.00 92.38 72 ALA A CA 1
ATOM 594 C C . ALA A 1 72 ? -9.499 7.979 2.603 1.00 92.38 72 ALA A C 1
ATOM 596 O O . ALA A 1 72 ? -8.395 8.429 2.309 1.00 92.38 72 ALA A O 1
ATOM 597 N N . SER A 1 73 ? -10.634 8.555 2.196 1.00 92.75 73 SER A N 1
ATOM 598 C CA . SER A 1 73 ? -10.667 9.774 1.384 1.00 92.75 73 SER A CA 1
ATOM 599 C C . SER A 1 73 ? -10.053 10.968 2.115 1.00 92.75 73 SER A C 1
ATOM 601 O O . SER A 1 73 ? -9.167 11.603 1.556 1.00 92.75 73 SER A O 1
ATOM 603 N N . SER A 1 74 ? -10.428 11.227 3.372 1.00 91.62 74 SER A N 1
ATOM 604 C CA . SER A 1 74 ? -9.828 12.325 4.150 1.00 91.62 74 SER A CA 1
ATOM 605 C C . SER A 1 74 ? -8.324 12.145 4.373 1.00 91.62 74 SER A C 1
ATOM 607 O O . SER A 1 74 ? -7.575 13.119 4.395 1.00 91.62 74 SER A O 1
ATOM 609 N N . TYR A 1 75 ? -7.858 10.902 4.521 1.00 90.88 75 TYR A N 1
ATOM 610 C CA . TYR A 1 75 ? -6.429 10.612 4.558 1.00 90.88 75 TYR A CA 1
ATOM 611 C C . TYR A 1 75 ? -5.749 10.972 3.235 1.00 90.88 75 TYR A C 1
ATOM 613 O O . TYR A 1 75 ? -4.716 11.633 3.265 1.00 90.88 75 TYR A O 1
ATOM 621 N N . LEU A 1 76 ? -6.316 10.573 2.090 1.00 91.12 76 LEU A N 1
ATOM 622 C CA . LEU A 1 76 ? -5.745 10.895 0.781 1.00 91.12 76 LEU A CA 1
ATOM 623 C C . LEU A 1 76 ? -5.701 12.400 0.517 1.00 91.12 76 LEU A C 1
ATOM 625 O O . LEU A 1 76 ? -4.661 12.880 0.083 1.00 91.12 76 LEU A O 1
ATOM 629 N N . GLU A 1 77 ? -6.754 13.143 0.861 1.00 89.69 77 GLU A N 1
ATOM 630 C CA . GLU A 1 77 ? -6.767 14.612 0.770 1.00 89.69 77 GLU A CA 1
ATOM 631 C C . GLU A 1 77 ? -5.602 15.222 1.566 1.00 89.69 77 GLU A C 1
ATOM 633 O O . GLU A 1 77 ? -4.801 15.988 1.033 1.00 89.69 77 GLU A O 1
ATOM 638 N N . GLY A 1 78 ? -5.426 14.801 2.823 1.00 87.75 78 GLY A N 1
ATOM 639 C CA . GLY A 1 78 ? -4.321 15.283 3.654 1.00 87.75 78 GLY A CA 1
ATOM 640 C C . GLY A 1 78 ? -2.936 14.847 3.164 1.00 87.75 78 GLY A C 1
ATOM 641 O O . GLY A 1 78 ? -1.948 15.526 3.435 1.00 87.75 78 GLY A O 1
ATOM 642 N N . VAL A 1 79 ? -2.838 13.716 2.462 1.00 86.50 79 VAL A N 1
ATOM 643 C CA . VAL A 1 79 ? -1.603 13.233 1.831 1.00 86.50 79 VAL A CA 1
ATOM 644 C C . VAL A 1 79 ? -1.273 14.056 0.584 1.00 86.50 79 VAL A C 1
ATOM 646 O O . VAL A 1 79 ? -0.114 14.434 0.412 1.00 86.50 79 VAL A O 1
ATOM 649 N N . GLU A 1 80 ? -2.267 14.352 -0.252 1.00 84.62 80 GLU A N 1
ATOM 650 C CA . GLU A 1 80 ? -2.137 15.172 -1.461 1.00 84.62 80 GLU A CA 1
ATOM 651 C C . GLU A 1 80 ? -1.713 16.608 -1.134 1.00 84.62 80 GLU A C 1
ATOM 653 O O . GLU A 1 80 ? -0.853 17.156 -1.822 1.00 84.62 80 GLU A O 1
ATOM 658 N N . ASP A 1 81 ? -2.206 17.176 -0.030 1.00 84.00 81 ASP A N 1
ATOM 659 C CA . ASP A 1 81 ? -1.831 18.522 0.429 1.00 84.00 81 ASP A CA 1
ATOM 660 C C . ASP A 1 81 ? -0.338 18.670 0.786 1.00 84.00 81 ASP A C 1
ATOM 662 O O . ASP A 1 81 ? 0.206 19.777 0.773 1.00 84.00 81 ASP A O 1
ATOM 666 N N . VAL A 1 82 ? 0.344 17.571 1.127 1.00 81.19 82 VAL A N 1
ATOM 667 C CA . VAL A 1 82 ? 1.742 17.584 1.606 1.00 81.19 82 VAL A CA 1
ATOM 668 C C . VAL A 1 82 ? 2.723 16.862 0.687 1.00 81.19 82 VAL A C 1
ATOM 670 O O . VAL A 1 82 ? 3.921 16.837 0.983 1.00 81.19 82 VAL A O 1
ATOM 673 N N . MET A 1 83 ? 2.253 16.240 -0.393 1.00 76.62 83 MET A N 1
ATOM 674 C CA . MET A 1 83 ? 3.092 15.445 -1.288 1.00 76.62 83 MET A CA 1
ATOM 675 C C . MET A 1 83 ? 3.247 16.063 -2.668 1.00 76.62 83 MET A C 1
ATOM 677 O O . MET A 1 83 ? 2.333 16.659 -3.225 1.00 76.62 83 MET A O 1
ATOM 681 N N . ASP A 1 84 ? 4.419 15.838 -3.261 1.00 72.81 84 ASP A N 1
ATOM 682 C CA . ASP A 1 84 ? 4.647 16.171 -4.661 1.00 72.81 84 ASP A CA 1
ATOM 683 C C . ASP A 1 84 ? 3.688 15.385 -5.564 1.00 72.81 84 ASP A C 1
ATOM 685 O O . ASP A 1 84 ? 3.524 14.171 -5.403 1.00 72.81 84 ASP A O 1
ATOM 689 N N . ALA A 1 85 ? 3.159 16.056 -6.592 1.00 64.94 85 ALA A N 1
ATOM 690 C CA . ALA A 1 85 ? 2.251 15.490 -7.599 1.00 64.94 85 ALA A CA 1
ATOM 691 C C . ALA A 1 85 ? 2.818 14.268 -8.357 1.00 64.94 85 ALA A C 1
ATOM 693 O O . ALA A 1 85 ? 2.105 13.573 -9.081 1.00 64.94 85 ALA A O 1
ATOM 694 N N . CYS A 1 86 ? 4.119 14.005 -8.222 1.00 60.75 86 CYS A N 1
ATOM 695 C CA . CYS A 1 86 ? 4.792 12.859 -8.820 1.00 60.75 86 CYS A CA 1
ATOM 696 C C . CYS A 1 86 ? 4.569 11.543 -8.068 1.00 60.75 86 CYS A C 1
ATOM 698 O O . CYS A 1 86 ? 4.946 10.512 -8.612 1.00 60.75 86 CYS A O 1
ATOM 700 N N . ASN A 1 87 ? 3.986 11.549 -6.870 1.00 74.44 87 ASN A N 1
ATOM 701 C CA . ASN A 1 87 ? 3.711 10.333 -6.105 1.00 74.44 87 ASN A CA 1
ATOM 702 C C . ASN A 1 87 ? 2.283 9.852 -6.374 1.00 74.44 87 ASN A C 1
ATOM 704 O O . ASN A 1 87 ? 1.372 10.671 -6.469 1.00 74.44 87 ASN A O 1
ATOM 708 N N . SER A 1 88 ? 2.071 8.546 -6.551 1.00 79.75 88 SER A N 1
ATOM 709 C CA . SER A 1 88 ? 0.715 8.023 -6.748 1.00 79.75 88 SER A CA 1
ATOM 710 C C . SER A 1 88 ? 0.057 7.734 -5.412 1.00 79.75 88 SER A C 1
ATOM 712 O O . SER A 1 88 ? 0.679 7.181 -4.500 1.00 79.75 88 SER A O 1
ATOM 714 N N . THR A 1 89 ? -1.222 8.060 -5.342 1.00 83.62 89 THR A N 1
ATOM 715 C CA . THR A 1 89 ? -2.117 7.789 -4.229 1.00 83.62 89 THR A CA 1
ATOM 716 C C . THR A 1 89 ? -3.384 7.171 -4.800 1.00 83.62 89 THR A C 1
ATOM 718 O O . THR A 1 89 ? -3.967 7.699 -5.745 1.00 83.62 89 THR A O 1
ATOM 721 N N . GLU A 1 90 ? -3.797 6.022 -4.276 1.00 89.94 90 GLU A N 1
ATOM 722 C CA . GLU A 1 90 ? -4.993 5.342 -4.773 1.00 89.94 90 GLU A CA 1
ATOM 723 C C . GLU A 1 90 ? -5.758 4.670 -3.630 1.00 89.94 90 GLU A C 1
ATOM 725 O O . GLU A 1 90 ? -5.167 4.187 -2.659 1.00 89.94 90 GLU A O 1
ATOM 730 N N . LEU A 1 91 ? -7.089 4.693 -3.739 1.00 93.12 91 LEU A N 1
ATOM 731 C CA . LEU A 1 91 ? -8.028 4.067 -2.814 1.00 93.12 91 LEU A CA 1
ATOM 732 C C . LEU A 1 91 ? -8.531 2.764 -3.427 1.00 93.12 91 LEU A C 1
ATOM 734 O O . LEU A 1 91 ? -8.967 2.746 -4.575 1.00 93.12 91 LEU A O 1
ATOM 738 N N . PHE A 1 92 ? -8.536 1.705 -2.627 1.00 92.50 92 PHE A N 1
ATOM 739 C CA . PHE A 1 92 ? -8.990 0.384 -3.031 1.00 92.50 92 PHE A CA 1
ATOM 740 C C . PHE A 1 92 ? -10.037 -0.144 -2.056 1.00 92.50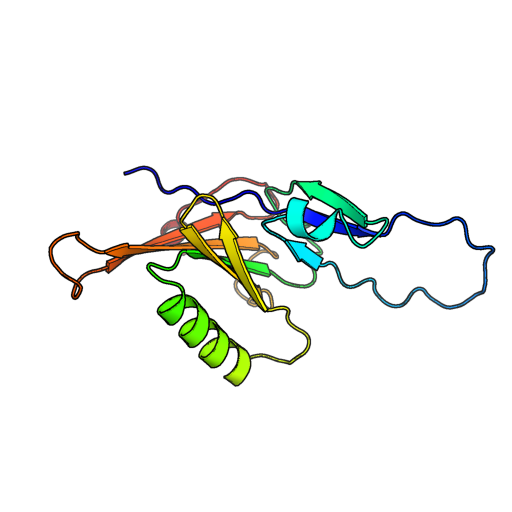 92 PHE A C 1
ATOM 742 O O . PHE A 1 92 ? -9.888 -0.026 -0.840 1.00 92.50 92 PHE A O 1
ATOM 749 N N . GLU A 1 93 ? -11.071 -0.767 -2.606 1.00 91.38 93 GLU A N 1
ATOM 750 C CA . GLU A 1 93 ? -12.043 -1.567 -1.864 1.00 91.38 93 GLU A CA 1
ATOM 751 C C . GLU A 1 93 ? -11.802 -3.031 -2.263 1.00 91.38 93 GLU A C 1
ATOM 753 O O . GLU A 1 93 ? -12.087 -3.422 -3.394 1.00 91.38 93 GLU A O 1
ATOM 758 N N . VAL A 1 94 ? -11.197 -3.818 -1.369 1.00 87.94 94 VAL A N 1
ATOM 759 C CA . VAL A 1 94 ? -10.784 -5.214 -1.615 1.00 87.94 94 VAL A CA 1
ATOM 760 C C . VAL A 1 94 ? -11.268 -6.067 -0.452 1.00 87.94 94 VAL A C 1
ATOM 762 O O . VAL A 1 94 ? -11.033 -5.702 0.697 1.00 87.94 94 VAL A O 1
ATOM 765 N N . ASP A 1 95 ? -11.923 -7.196 -0.736 1.00 85.94 95 ASP A N 1
ATOM 766 C CA . ASP A 1 95 ? -12.415 -8.144 0.278 1.00 85.94 95 ASP A CA 1
ATOM 767 C C . ASP A 1 95 ? -13.207 -7.455 1.417 1.00 85.94 95 ASP A C 1
ATOM 769 O O . ASP A 1 95 ? -12.921 -7.642 2.601 1.00 85.94 95 ASP A O 1
ATOM 773 N N . ASP A 1 96 ? -14.167 -6.591 1.056 1.00 84.00 96 ASP A N 1
ATOM 774 C CA . ASP A 1 96 ? -14.999 -5.789 1.976 1.00 84.00 96 ASP A CA 1
ATOM 775 C C . ASP A 1 96 ? -14.221 -4.840 2.915 1.00 84.00 96 ASP A C 1
ATOM 777 O O . ASP A 1 96 ? -14.769 -4.309 3.883 1.00 84.00 96 ASP A O 1
ATOM 781 N N . SER A 1 97 ? -12.943 -4.595 2.624 1.00 88.00 97 SER A N 1
ATOM 782 C CA . SER A 1 97 ? -12.052 -3.731 3.399 1.00 88.00 97 SER A CA 1
ATOM 783 C C . SER A 1 97 ? -11.569 -2.552 2.558 1.00 88.00 97 SER A C 1
ATOM 785 O O . SER A 1 97 ? -11.439 -2.641 1.335 1.00 88.00 97 SER A O 1
ATOM 787 N N . VAL A 1 98 ? -11.290 -1.426 3.216 1.00 91.94 98 VAL A N 1
ATOM 788 C CA . VAL A 1 98 ? -10.854 -0.199 2.539 1.00 91.94 98 VAL A CA 1
ATOM 789 C C . VAL A 1 98 ? -9.368 0.017 2.772 1.00 91.94 98 VAL A C 1
ATOM 791 O O . VAL A 1 98 ? -8.903 0.041 3.912 1.00 91.94 98 VAL A O 1
ATOM 794 N N . PHE A 1 99 ? -8.625 0.232 1.692 1.00 93.06 99 PHE A N 1
ATOM 795 C CA . PHE A 1 99 ? -7.193 0.488 1.734 1.00 93.06 99 PHE A CA 1
ATOM 796 C C . PHE A 1 99 ? -6.812 1.728 0.938 1.00 93.06 99 PHE A C 1
ATOM 798 O O . PHE A 1 99 ? -7.462 2.093 -0.039 1.00 93.06 99 PHE A O 1
ATOM 805 N N . THR A 1 100 ? -5.703 2.347 1.323 1.00 94.44 100 THR A N 1
ATOM 806 C CA . THR A 1 100 ? -4.996 3.315 0.481 1.00 94.44 100 THR A CA 1
ATOM 807 C C . THR A 1 100 ? -3.584 2.827 0.226 1.00 94.44 100 THR A C 1
ATOM 809 O O . THR A 1 100 ? -2.895 2.457 1.182 1.00 94.44 100 THR A O 1
ATOM 812 N N . LEU A 1 101 ? -3.144 2.881 -1.028 1.00 94.38 101 LEU A N 1
ATOM 813 C CA . LEU A 1 101 ? -1.758 2.648 -1.419 1.00 94.38 101 LEU A CA 1
ATOM 814 C C . LEU A 1 101 ? -1.138 3.981 -1.825 1.00 94.38 101 LEU A C 1
ATOM 816 O O . LEU A 1 101 ? -1.666 4.679 -2.690 1.00 94.38 101 LEU A O 1
ATOM 820 N N . THR A 1 102 ? -0.029 4.345 -1.188 1.00 93.00 102 THR A N 1
ATOM 821 C CA . THR A 1 102 ? 0.648 5.620 -1.448 1.00 93.00 102 THR A CA 1
ATOM 822 C C . THR A 1 102 ? 2.143 5.411 -1.661 1.00 93.00 102 THR A C 1
ATOM 824 O O . THR A 1 102 ? 2.793 4.686 -0.904 1.00 93.00 102 THR A O 1
ATOM 827 N N . GLU A 1 103 ? 2.697 6.042 -2.694 1.00 91.81 103 GLU A N 1
ATOM 828 C CA . GLU A 1 103 ? 4.142 6.105 -2.929 1.00 91.81 103 GLU A CA 1
ATOM 829 C C . GLU A 1 103 ? 4.757 7.190 -2.038 1.00 91.81 103 GLU A C 1
ATOM 831 O O . GLU A 1 103 ? 4.247 8.306 -1.965 1.00 91.81 103 GLU A O 1
ATOM 836 N N . ARG A 1 104 ? 5.869 6.906 -1.357 1.00 88.00 104 ARG A N 1
ATOM 837 C CA . ARG A 1 104 ? 6.575 7.897 -0.529 1.00 88.00 104 ARG A CA 1
ATOM 838 C C . ARG A 1 104 ? 8.072 7.874 -0.797 1.00 88.00 104 ARG A C 1
ATOM 840 O O . ARG A 1 104 ? 8.640 6.790 -0.926 1.00 88.00 104 ARG A O 1
ATOM 847 N N . PRO A 1 105 ? 8.751 9.034 -0.777 1.00 87.56 105 PRO A N 1
ATOM 848 C CA . PRO A 1 105 ? 10.204 9.057 -0.745 1.00 87.56 105 PRO A CA 1
ATOM 849 C C . PRO A 1 105 ? 10.728 8.176 0.392 1.00 87.56 105 PRO A C 1
ATOM 851 O O . PRO A 1 105 ? 10.284 8.296 1.539 1.00 87.56 105 PRO A O 1
ATOM 854 N N . THR A 1 106 ? 11.668 7.291 0.069 1.00 85.75 106 THR A N 1
ATOM 855 C CA . THR A 1 106 ? 12.380 6.497 1.072 1.00 85.75 106 THR A CA 1
ATOM 856 C C . THR A 1 106 ? 13.109 7.455 2.008 1.00 85.75 106 THR A C 1
ATOM 858 O O . THR A 1 106 ? 13.861 8.323 1.558 1.00 85.75 106 THR A O 1
ATOM 861 N N . ARG A 1 107 ? 12.852 7.349 3.315 1.00 82.94 107 ARG A N 1
ATOM 862 C CA . ARG A 1 107 ? 13.452 8.267 4.289 1.00 82.94 107 ARG A CA 1
ATOM 863 C C . ARG A 1 107 ? 14.958 8.030 4.374 1.00 82.94 107 ARG A C 1
ATOM 865 O O . ARG A 1 107 ? 15.416 6.902 4.259 1.00 82.94 107 ARG A O 1
ATOM 872 N N . ALA A 1 108 ? 15.725 9.084 4.653 1.00 82.00 108 ALA A N 1
ATOM 873 C CA . ALA A 1 108 ? 17.184 8.988 4.767 1.00 82.00 108 ALA A CA 1
ATOM 874 C C . ALA A 1 108 ? 17.655 8.028 5.876 1.00 82.00 108 ALA A C 1
ATOM 876 O O . ALA A 1 108 ? 18.764 7.511 5.811 1.00 82.00 108 ALA A O 1
ATOM 877 N N . ASN A 1 109 ? 16.821 7.796 6.894 1.00 82.19 109 ASN A N 1
ATOM 878 C CA . ASN A 1 109 ? 17.090 6.851 7.973 1.00 82.19 109 ASN A CA 1
ATOM 879 C C . ASN A 1 109 ? 16.575 5.429 7.690 1.00 82.19 109 ASN A C 1
ATOM 881 O O . ASN A 1 109 ? 16.691 4.571 8.559 1.00 82.19 109 ASN A O 1
ATOM 885 N N . TRP A 1 110 ? 15.984 5.169 6.522 1.00 85.44 110 TRP A N 1
ATOM 886 C CA . TRP A 1 110 ? 15.588 3.822 6.115 1.00 85.44 110 TRP A CA 1
ATOM 887 C C . TRP A 1 110 ? 16.732 3.156 5.348 1.00 85.44 110 TRP A C 1
ATOM 889 O O . TRP A 1 110 ? 17.370 3.807 4.519 1.00 85.44 110 TRP A O 1
ATOM 899 N N . PRO A 1 111 ? 17.004 1.862 5.590 1.00 83.50 111 PRO A N 1
ATOM 900 C CA . PRO A 1 111 ? 18.146 1.182 4.979 1.00 83.50 111 PRO A CA 1
ATOM 901 C C . PRO A 1 111 ? 17.990 1.002 3.462 1.00 83.50 111 PRO A C 1
ATOM 903 O O . PRO A 1 111 ? 18.984 0.865 2.749 1.00 83.50 111 PRO A O 1
ATOM 906 N N . ALA A 1 112 ? 16.749 0.970 2.977 1.00 89.94 112 ALA A N 1
ATOM 907 C CA . ALA A 1 112 ? 16.369 0.802 1.583 1.00 89.94 112 ALA A CA 1
ATOM 908 C C . ALA A 1 112 ? 14.876 1.150 1.411 1.00 89.94 112 ALA A C 1
ATOM 910 O O . ALA A 1 112 ? 14.169 1.298 2.414 1.00 89.94 112 ALA A O 1
ATOM 911 N N . PRO A 1 113 ? 14.375 1.260 0.168 1.00 92.19 113 PRO A N 1
ATOM 912 C CA . PRO A 1 113 ? 12.943 1.270 -0.094 1.00 92.19 113 PRO A CA 1
ATOM 913 C C . PRO A 1 113 ? 12.247 0.047 0.508 1.00 92.19 113 PRO A C 1
ATOM 915 O O . PRO A 1 113 ? 12.783 -1.061 0.475 1.00 92.19 113 PRO A O 1
ATOM 918 N N . MET A 1 114 ? 11.055 0.256 1.056 1.00 94.06 114 MET A N 1
ATOM 919 C CA . MET A 1 114 ? 10.315 -0.768 1.795 1.00 94.06 114 MET A CA 1
ATOM 920 C C . MET A 1 114 ? 8.806 -0.634 1.607 1.00 94.06 114 MET A C 1
ATOM 922 O O . MET A 1 114 ? 8.309 0.404 1.160 1.00 94.06 114 MET A O 1
ATOM 926 N N . ILE A 1 115 ? 8.083 -1.696 1.946 1.00 94.69 115 ILE A N 1
ATOM 927 C CA . ILE A 1 115 ? 6.624 -1.686 2.033 1.00 94.69 115 ILE A CA 1
ATOM 928 C C . ILE A 1 115 ? 6.249 -1.547 3.501 1.00 94.69 115 ILE A C 1
ATOM 930 O O . ILE A 1 115 ? 6.719 -2.304 4.347 1.00 94.69 115 ILE A O 1
ATOM 934 N N . VAL A 1 116 ? 5.408 -0.570 3.800 1.00 93.19 116 VAL A N 1
ATOM 935 C CA . VAL A 1 116 ? 4.923 -0.288 5.144 1.00 93.19 116 VAL A CA 1
ATOM 936 C C . VAL A 1 116 ? 3.431 -0.563 5.182 1.00 93.19 116 VAL A C 1
ATOM 938 O O . VAL A 1 116 ? 2.642 0.123 4.535 1.00 93.19 116 VAL A O 1
ATOM 941 N N . TYR A 1 117 ? 3.050 -1.563 5.957 1.00 93.31 117 TYR A N 1
ATOM 942 C CA . TYR A 1 117 ? 1.672 -1.938 6.197 1.00 93.31 117 TYR A CA 1
ATOM 943 C C . TYR A 1 117 ? 1.186 -1.298 7.488 1.00 93.31 117 TYR A C 1
ATOM 945 O O . TYR A 1 117 ? 1.772 -1.514 8.546 1.00 93.31 117 TYR A O 1
ATOM 953 N N . VAL A 1 118 ? 0.108 -0.525 7.403 1.00 91.56 118 VAL A N 1
ATOM 954 C CA . VAL A 1 118 ? -0.463 0.200 8.537 1.00 91.56 118 VAL A CA 1
ATOM 955 C C . VAL A 1 118 ? -1.914 -0.201 8.727 1.00 91.56 118 VAL A C 1
ATOM 957 O O . VAL A 1 118 ? -2.699 -0.188 7.779 1.00 91.56 118 VAL A O 1
ATOM 960 N N . ALA A 1 119 ? -2.297 -0.498 9.959 1.00 88.69 119 ALA A N 1
ATOM 961 C CA . ALA A 1 119 ? -3.685 -0.720 10.316 1.00 88.69 119 ALA A CA 1
ATOM 962 C C . ALA A 1 119 ? -4.017 -0.067 11.651 1.00 88.69 119 ALA A C 1
ATOM 964 O O . ALA A 1 119 ? -3.219 -0.064 12.584 1.00 88.69 119 ALA A O 1
ATOM 965 N N . GLU A 1 120 ? -5.231 0.457 11.733 1.00 81.06 120 GLU A N 1
ATOM 966 C CA . GLU A 1 120 ? -5.831 0.930 12.971 1.00 81.06 120 GLU A CA 1
ATOM 967 C C . GLU A 1 120 ? -7.002 0.015 13.301 1.00 81.06 120 GLU A C 1
ATOM 969 O O . GLU A 1 120 ? -7.913 -0.170 12.488 1.00 81.06 120 GLU A O 1
ATOM 974 N N . ILE A 1 121 ? -6.941 -0.599 14.476 1.00 75.75 121 ILE A N 1
ATOM 975 C CA . ILE A 1 121 ? -7.948 -1.536 14.952 1.00 75.75 121 ILE A CA 1
ATOM 976 C C . ILE A 1 121 ? -8.719 -0.846 16.060 1.00 75.75 121 ILE A C 1
ATOM 978 O O . ILE A 1 121 ? -8.200 -0.622 17.149 1.00 75.75 121 ILE A O 1
ATOM 982 N N . TYR A 1 122 ? -9.959 -0.497 15.749 1.00 70.25 122 TYR A N 1
ATOM 983 C CA . TYR A 1 122 ? -10.873 0.133 16.684 1.00 70.25 122 TYR A CA 1
ATOM 984 C C . TYR A 1 122 ? -11.484 -0.933 17.593 1.00 70.25 122 TYR A C 1
ATOM 986 O O . TYR A 1 122 ? -11.898 -1.996 17.117 1.00 70.25 122 TYR A O 1
ATOM 994 N N . ASP A 1 123 ? -11.566 -0.650 18.892 1.00 66.69 123 ASP A N 1
ATOM 995 C CA . ASP A 1 123 ? -12.392 -1.456 19.788 1.00 66.69 123 ASP A CA 1
ATOM 996 C C . ASP A 1 123 ? -13.855 -1.349 19.326 1.00 66.69 123 ASP A C 1
ATOM 998 O O . ASP A 1 123 ? -14.386 -0.253 19.131 1.00 66.69 123 ASP A O 1
ATOM 1002 N N . ALA A 1 124 ? -14.523 -2.493 19.156 1.00 62.2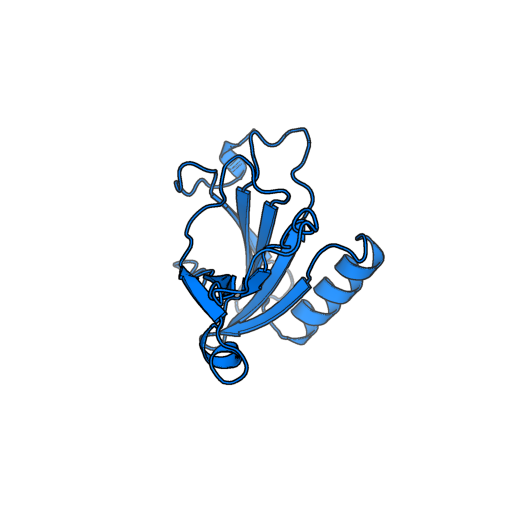8 124 ALA A N 1
ATOM 1003 C CA . ALA A 1 124 ? -15.910 -2.581 18.703 1.00 62.28 124 ALA A CA 1
ATOM 1004 C C . ALA A 1 124 ? -16.891 -1.769 19.573 1.00 62.28 124 ALA A C 1
ATOM 1006 O O . ALA A 1 124 ? -18.016 -1.509 19.141 1.00 62.28 124 ALA A O 1
ATOM 1007 N N . GLN A 1 125 ? -16.491 -1.377 20.788 1.00 56.69 125 GLN A N 1
ATOM 1008 C CA . GLN A 1 125 ? -17.312 -0.582 21.702 1.00 56.69 125 GLN A CA 1
ATOM 1009 C C . GLN A 1 125 ? -16.908 0.892 21.821 1.00 56.69 125 GLN A C 1
ATOM 1011 O O . GLN A 1 125 ? -17.625 1.645 22.484 1.00 56.69 125 GLN A O 1
ATOM 1016 N N . ASN A 1 126 ? -15.805 1.337 21.209 1.00 53.34 126 ASN A N 1
ATOM 1017 C CA . ASN A 1 126 ? -15.348 2.715 21.376 1.00 53.34 126 ASN A CA 1
ATOM 1018 C C . ASN A 1 126 ? -14.574 3.239 20.158 1.00 53.34 126 ASN A C 1
ATOM 1020 O O . ASN A 1 126 ? -13.495 2.761 19.830 1.00 53.34 126 ASN A O 1
ATOM 1024 N N . ALA A 1 127 ? -15.073 4.320 19.550 1.00 55.16 127 ALA A N 1
ATOM 1025 C CA . ALA A 1 127 ? -14.343 5.062 18.513 1.00 55.16 127 ALA A CA 1
ATOM 1026 C C . ALA A 1 127 ? -13.123 5.830 19.073 1.00 55.16 127 ALA A C 1
ATOM 1028 O O . ALA A 1 127 ? -12.355 6.425 18.322 1.00 55.16 127 ALA A O 1
ATOM 1029 N N . ILE A 1 128 ? -12.961 5.837 20.400 1.00 53.91 128 ILE A N 1
ATOM 1030 C CA . ILE A 1 128 ? -11.903 6.529 21.135 1.00 53.91 128 ILE A CA 1
ATOM 1031 C C . ILE A 1 128 ? -10.932 5.464 21.659 1.00 53.91 128 ILE A C 1
ATOM 1033 O O . ILE A 1 128 ? -10.933 5.121 22.838 1.00 53.91 128 ILE A O 1
ATOM 1037 N N . GLY A 1 129 ? -10.157 4.877 20.752 1.00 59.28 129 GLY A N 1
ATOM 1038 C CA . GLY A 1 129 ? -9.204 3.816 21.070 1.00 59.28 129 GLY A CA 1
ATOM 1039 C C . GLY A 1 129 ? -8.945 2.938 19.857 1.00 59.28 129 GLY A C 1
ATOM 1040 O O . GLY A 1 129 ? -9.645 1.952 19.649 1.00 59.28 129 GLY A O 1
ATOM 1041 N N . ALA A 1 130 ? -7.959 3.324 19.048 1.00 68.25 130 ALA A N 1
ATOM 1042 C CA . ALA A 1 130 ? -7.452 2.481 17.979 1.00 68.25 130 ALA A CA 1
ATOM 1043 C C . ALA A 1 130 ? -6.078 1.943 18.376 1.00 68.25 130 ALA A C 1
ATOM 1045 O O . ALA A 1 130 ? -5.172 2.718 18.692 1.00 68.25 130 ALA A O 1
ATOM 1046 N N . GLU A 1 131 ? -5.917 0.625 18.351 1.00 76.69 131 GLU A N 1
ATOM 1047 C CA . GLU A 1 131 ? -4.595 0.016 18.383 1.00 76.69 131 GLU A CA 1
ATOM 1048 C C . GLU A 1 131 ? -3.945 0.206 17.009 1.00 76.69 131 GLU A C 1
ATOM 1050 O O . GLU A 1 131 ? -4.507 -0.173 15.977 1.00 76.69 131 GLU A O 1
ATOM 1055 N N . HIS A 1 132 ? -2.776 0.842 16.998 1.00 82.69 132 HIS A N 1
ATOM 1056 C CA . HIS A 1 132 ? -2.009 1.093 15.788 1.00 82.69 132 HIS A CA 1
ATOM 1057 C C . HIS A 1 132 ? -1.032 -0.053 15.552 1.00 82.69 132 HIS A C 1
ATOM 1059 O O . HIS A 1 132 ? -0.186 -0.336 16.397 1.00 82.69 132 HIS A O 1
ATOM 1065 N N . PHE A 1 133 ? -1.124 -0.676 14.385 1.00 84.69 133 PHE A N 1
ATOM 1066 C CA . PHE A 1 133 ? -0.235 -1.749 13.976 1.00 84.69 133 PHE A CA 1
ATOM 1067 C C . PHE A 1 133 ? 0.534 -1.338 12.738 1.00 84.69 133 PHE A C 1
ATOM 1069 O O . PHE A 1 133 ? -0.052 -0.913 11.740 1.00 84.69 133 PHE A O 1
ATOM 1076 N N . GLU A 1 134 ? 1.848 -1.525 12.801 1.00 89.19 134 GLU A N 1
ATOM 1077 C CA . GLU A 1 134 ? 2.731 -1.259 11.683 1.00 89.19 134 GLU A CA 1
ATOM 1078 C C . GLU A 1 134 ? 3.697 -2.420 11.463 1.00 89.19 134 GLU A C 1
ATOM 1080 O O . GLU A 1 134 ? 4.455 -2.811 12.356 1.00 89.19 134 GLU A O 1
ATOM 1085 N N . VAL A 1 135 ? 3.657 -2.968 10.253 1.00 90.50 135 VAL A N 1
ATOM 1086 C CA . VAL A 1 135 ? 4.551 -4.028 9.789 1.00 90.50 135 VAL A CA 1
ATOM 1087 C C . VAL A 1 135 ? 5.322 -3.498 8.598 1.00 90.50 135 VAL A C 1
ATOM 1089 O O . VAL A 1 135 ? 4.756 -2.874 7.703 1.00 90.50 135 VAL A O 1
ATOM 1092 N N . VAL A 1 136 ? 6.618 -3.749 8.581 1.00 90.94 136 VAL A N 1
ATOM 1093 C CA . VAL A 1 136 ? 7.521 -3.266 7.549 1.00 90.94 136 VAL A CA 1
ATOM 1094 C C . VAL A 1 136 ? 8.140 -4.459 6.843 1.00 90.94 136 VAL A C 1
ATOM 1096 O O . VAL A 1 136 ? 8.554 -5.414 7.491 1.00 90.94 136 VAL A O 1
ATOM 1099 N N . VAL A 1 137 ? 8.203 -4.399 5.517 1.00 92.38 137 VAL A N 1
ATOM 1100 C CA . VAL A 1 137 ? 8.885 -5.392 4.688 1.00 92.38 137 VAL A CA 1
ATOM 1101 C C . VAL A 1 137 ? 10.008 -4.706 3.927 1.00 92.38 137 VAL A C 1
ATOM 1103 O O . VAL A 1 137 ? 9.773 -3.827 3.088 1.00 92.38 137 VAL A O 1
ATOM 1106 N N . GLY A 1 138 ? 11.237 -5.089 4.260 1.00 91.31 138 GLY A N 1
ATOM 1107 C CA . GLY A 1 138 ? 12.437 -4.639 3.571 1.00 91.31 138 GLY A CA 1
ATOM 1108 C C . GLY A 1 138 ? 12.664 -5.369 2.240 1.00 91.31 138 GLY A C 1
ATOM 1109 O O . GLY A 1 138 ? 11.859 -6.202 1.823 1.00 91.31 138 GLY A O 1
ATOM 1110 N N . PRO A 1 139 ? 13.791 -5.097 1.560 1.00 88.50 139 PRO A N 1
ATOM 1111 C CA . PRO A 1 139 ? 14.138 -5.753 0.295 1.00 88.50 139 PRO A CA 1
ATOM 1112 C C . PRO A 1 139 ? 14.403 -7.263 0.395 1.00 88.50 139 PRO A C 1
ATOM 1114 O O . PRO A 1 139 ? 14.613 -7.907 -0.626 1.00 88.50 139 PRO A O 1
ATOM 1117 N N . ASP A 1 140 ? 14.486 -7.817 1.603 1.00 88.81 140 ASP A N 1
ATOM 1118 C CA . ASP A 1 140 ? 14.641 -9.251 1.867 1.00 88.81 140 ASP A CA 1
ATOM 1119 C C . ASP A 1 140 ? 13.299 -10.001 1.948 1.00 88.81 140 ASP A C 1
ATOM 1121 O O . ASP A 1 140 ? 13.284 -11.227 2.093 1.00 88.81 140 ASP A O 1
ATOM 1125 N N . GLY A 1 141 ? 12.179 -9.278 1.857 1.00 88.00 141 GLY A N 1
ATOM 1126 C CA . GLY A 1 141 ? 10.835 -9.847 1.890 1.00 88.00 141 GLY A CA 1
ATOM 1127 C C . GLY A 1 141 ? 10.382 -10.331 3.261 1.00 88.00 141 GLY A C 1
ATOM 1128 O O . GLY A 1 141 ? 9.306 -10.920 3.355 1.00 88.00 141 GLY A O 1
ATOM 1129 N N . GLN A 1 142 ? 11.156 -10.102 4.326 1.00 88.50 142 GLN A N 1
ATOM 1130 C CA . GLN A 1 142 ? 10.769 -10.539 5.664 1.00 88.50 142 GLN A CA 1
ATOM 1131 C C . GLN A 1 142 ? 9.959 -9.448 6.382 1.00 88.50 142 GLN A C 1
ATOM 1133 O O . GLN A 1 142 ? 10.412 -8.305 6.465 1.00 88.50 142 GLN A O 1
ATOM 1138 N N . PRO A 1 143 ? 8.753 -9.766 6.891 1.00 85.56 143 PRO A N 1
ATOM 1139 C CA . PRO A 1 143 ? 7.954 -8.817 7.649 1.00 85.56 143 PRO A CA 1
ATOM 1140 C C . PRO A 1 143 ? 8.467 -8.681 9.082 1.00 85.56 143 PRO A C 1
ATOM 1142 O O . PRO A 1 143 ? 8.554 -9.664 9.821 1.00 85.56 143 PRO A O 1
ATOM 1145 N N . GLU A 1 144 ? 8.707 -7.445 9.503 1.00 83.50 144 GLU A N 1
ATOM 1146 C CA . GLU A 1 144 ? 9.108 -7.098 10.864 1.00 83.50 144 GLU A CA 1
ATOM 1147 C C . GLU A 1 144 ? 8.131 -6.074 11.467 1.00 83.50 144 GLU A C 1
ATOM 1149 O O . GLU A 1 144 ? 7.760 -5.101 10.801 1.00 83.50 144 GLU A O 1
ATOM 1154 N N . PRO A 1 145 ? 7.683 -6.247 12.727 1.00 77.31 145 PRO A N 1
ATOM 1155 C CA . PRO A 1 145 ? 7.005 -5.181 13.457 1.00 77.31 145 PRO A CA 1
ATOM 1156 C C . PRO A 1 145 ? 7.889 -3.935 13.505 1.00 77.31 145 PRO A C 1
ATOM 1158 O O . PRO A 1 145 ? 9.057 -4.020 13.890 1.00 77.31 145 PRO A O 1
ATOM 1161 N N . ARG A 1 146 ? 7.346 -2.761 13.165 1.00 65.12 146 ARG A N 1
ATOM 1162 C CA . ARG A 1 146 ? 8.160 -1.534 13.101 1.00 65.12 146 ARG A CA 1
ATOM 1163 C C . ARG A 1 146 ? 8.811 -1.159 14.432 1.00 65.12 146 ARG A C 1
ATOM 1165 O O . ARG A 1 146 ? 9.873 -0.547 14.430 1.00 65.12 146 ARG A O 1
ATOM 1172 N N . GLU A 1 147 ? 8.210 -1.542 15.556 1.00 58.94 147 GLU A N 1
ATOM 1173 C CA . GLU A 1 147 ? 8.757 -1.327 16.905 1.00 58.94 147 GLU A CA 1
ATOM 1174 C C . GLU A 1 147 ? 10.165 -1.926 17.096 1.00 58.94 147 GLU A C 1
ATOM 1176 O O . GLU A 1 147 ? 10.876 -1.537 18.020 1.00 58.94 147 GLU A O 1
ATOM 1181 N N . LEU A 1 148 ? 10.593 -2.836 16.213 1.00 41.66 148 LEU A N 1
ATOM 1182 C CA . LEU A 1 148 ? 11.915 -3.463 16.229 1.00 41.66 148 LEU A CA 1
ATOM 1183 C C . LEU A 1 148 ? 12.968 -2.743 15.368 1.00 41.66 148 LEU A C 1
ATOM 1185 O O . LEU A 1 148 ? 14.138 -3.115 15.426 1.00 41.66 148 LEU A O 1
ATOM 1189 N N . LEU A 1 149 ? 12.590 -1.715 14.598 1.00 47.12 149 LEU A N 1
ATOM 1190 C CA . LEU A 1 149 ? 13.494 -1.029 13.661 1.00 47.12 149 LEU A CA 1
ATOM 1191 C C . LEU A 1 149 ? 14.297 0.142 14.264 1.00 47.12 149 LEU A C 1
ATOM 1193 O O . LEU A 1 149 ? 15.150 0.684 13.561 1.00 47.12 149 LEU A O 1
ATOM 1197 N N . GLY A 1 150 ? 14.101 0.461 15.552 1.00 38.50 150 GLY A N 1
ATOM 1198 C CA . GLY A 1 150 ? 14.931 1.414 16.314 1.00 38.50 150 GLY A CA 1
ATOM 1199 C C . GLY A 1 150 ? 14.600 2.890 16.115 1.00 38.50 150 GLY A C 1
ATOM 1200 O O . GLY A 1 150 ? 14.537 3.362 14.958 1.00 38.50 150 GLY A O 1
#

Radius of gyration: 17.11 Å; chains: 1; bounding box: 36×30×56 Å

Foldseek 3Di:
DDDDDAWKWKKDAPDDPDDDDPDDPDPPDIDMDSDVPVVVVPHNIDIDTDLWDAQPDQWAKEKEWDPDPVVLVVVVVVVVVPDDPPKDWDWDCDPNTIIIIITHGDDPLHPGHKYKYWYWCDDPVDPPDTDIWIWIAYNVSDIDTVVPVD

Secondary structure (DSSP, 8-state):
-----PPEEEEEE----PPP---PPP----EEES-HHHHTTTSSEEEEEESS--TT-SSEEEEEEESSHHHHHHHHHHHHTTS-TTS-EEEEEETTEEEEEEEEPPPTTSSS--EEEEEEEEETTEEEEEEEEEEEE-TT--EEEGGG--

pLDDT: mean 78.88, std 15.36, range [38.5, 94.69]